Protein AF-A0A351X2X1-F1 (afdb_monomer_lite)

pLDDT: mean 88.21, std 12.62, range [51.69, 98.19]

Foldseek 3Di:
DDPVPDDDDDDDAAQDDPQVVCVVDPPPVDPPDGDDHQVVVDPPRDDPVVVVVVVQVVVCVVVVHHDDDPVVVVVD

Secondary structure (DSSP, 8-state):
--TTS---------SS--GGGGTT--GGG-TTPPP--HHHH-SSPPPHHHHHHHHHHHHHHHHT-----HHHHTT-

Radius of gyration: 16.69 Å; chains: 1; bounding box: 24×43×40 Å

Structure (mmCIF, N/CA/C/O backbone):
data_AF-A0A351X2X1-F1
#
_entry.id   AF-A0A351X2X1-F1
#
loop_
_atom_site.group_PDB
_atom_site.id
_atom_site.type_symbol
_atom_site.label_atom_id
_atom_site.label_alt_id
_atom_site.label_comp_id
_atom_site.label_asym_id
_atom_site.label_entity_id
_atom_site.label_seq_id
_atom_site.pdbx_PDB_ins_code
_atom_site.Cartn_x
_atom_site.Cartn_y
_atom_site.Cartn_z
_atom_site.occupancy
_atom_site.B_iso_or_equiv
_atom_site.auth_seq_id
_atom_site.auth_comp_id
_atom_site.auth_asym_id
_atom_site.auth_atom_id
_atom_site.pdbx_PDB_model_num
ATOM 1 N N . MET A 1 1 ? -5.034 -11.682 14.648 1.00 74.94 1 MET A N 1
ATOM 2 C CA . MET A 1 1 ? -5.464 -10.848 15.790 1.00 74.94 1 MET A CA 1
ATOM 3 C C . MET A 1 1 ? -4.824 -11.421 17.041 1.00 74.94 1 MET A C 1
ATOM 5 O O . MET A 1 1 ? -4.685 -12.638 17.098 1.00 74.94 1 MET A O 1
ATOM 9 N N . ASP A 1 2 ? -4.381 -10.605 17.993 1.00 90.69 2 ASP A N 1
ATOM 10 C CA . ASP A 1 2 ? -3.963 -11.124 19.305 1.00 90.69 2 ASP A CA 1
ATOM 11 C C . ASP A 1 2 ? -5.140 -11.298 20.273 1.00 90.69 2 ASP A C 1
ATOM 13 O O . ASP A 1 2 ? -6.285 -10.987 19.948 1.00 90.69 2 ASP A O 1
ATOM 17 N N . ALA A 1 3 ? -4.843 -11.781 21.483 1.00 90.25 3 ALA A N 1
ATOM 18 C CA . ALA A 1 3 ? -5.823 -11.975 22.551 1.00 90.25 3 ALA A CA 1
ATOM 19 C C . ALA A 1 3 ? -6.538 -10.680 22.991 1.00 90.25 3 ALA A C 1
ATOM 21 O O . ALA A 1 3 ? -7.522 -10.758 23.720 1.00 90.25 3 ALA A O 1
ATOM 22 N N . LYS A 1 4 ? -6.066 -9.498 22.567 1.00 94.88 4 LYS A N 1
ATOM 23 C CA . LYS A 1 4 ? -6.682 -8.194 22.850 1.00 94.88 4 LYS A CA 1
ATOM 24 C C . LYS A 1 4 ? -7.473 -7.642 21.657 1.00 94.88 4 LYS A C 1
ATOM 26 O O . LYS A 1 4 ? -7.915 -6.500 21.707 1.00 94.88 4 LYS A O 1
ATOM 31 N N . GLY A 1 5 ? -7.647 -8.423 20.588 1.00 94.44 5 GLY A N 1
ATOM 32 C CA . GLY A 1 5 ? -8.376 -7.992 19.394 1.00 94.44 5 GLY A CA 1
ATOM 33 C C . GLY A 1 5 ? -7.587 -7.046 18.486 1.00 94.44 5 GLY A C 1
ATOM 34 O O . GLY A 1 5 ? -8.187 -6.383 17.645 1.00 94.44 5 GLY A O 1
ATOM 35 N N . ILE A 1 6 ? -6.258 -6.977 18.621 1.00 95.56 6 ILE A N 1
ATOM 36 C CA . ILE A 1 6 ? -5.418 -6.117 17.778 1.00 95.56 6 ILE A CA 1
ATOM 37 C C . ILE A 1 6 ? -4.953 -6.885 16.535 1.00 95.56 6 ILE A C 1
ATOM 39 O O . ILE A 1 6 ? -4.419 -8.000 16.629 1.00 95.56 6 ILE A O 1
ATOM 43 N N . SER A 1 7 ? -5.147 -6.293 15.351 1.00 94.44 7 SER A N 1
ATOM 44 C CA . SER A 1 7 ? -4.691 -6.854 14.073 1.00 94.44 7 SER A CA 1
ATOM 45 C C . SER A 1 7 ? -3.172 -6.900 13.996 1.00 94.44 7 SER A C 1
ATOM 47 O O . SER A 1 7 ? -2.481 -6.010 14.479 1.00 94.44 7 SER A O 1
ATOM 49 N N . ARG A 1 8 ? -2.646 -7.954 13.370 1.00 92.62 8 ARG A N 1
ATOM 50 C CA . ARG A 1 8 ? -1.210 -8.167 13.153 1.00 92.62 8 ARG A CA 1
ATOM 51 C C . ARG A 1 8 ? -0.971 -8.515 11.690 1.00 92.62 8 ARG A C 1
ATOM 53 O O . ARG A 1 8 ? -1.915 -8.912 11.011 1.00 92.62 8 ARG A O 1
ATOM 60 N N . HIS A 1 9 ? 0.284 -8.414 11.255 1.00 93.62 9 HIS A N 1
ATOM 61 C CA . HIS A 1 9 ? 0.690 -8.454 9.847 1.00 93.62 9 HIS A CA 1
ATOM 62 C C . HIS A 1 9 ? 0.179 -7.223 9.092 1.00 93.62 9 HIS A C 1
ATOM 64 O O . HIS A 1 9 ? 0.288 -6.112 9.602 1.00 93.62 9 HIS A O 1
ATOM 70 N N . GLY A 1 10 ? -0.334 -7.404 7.882 1.00 94.00 10 GLY A N 1
ATOM 71 C CA . GLY A 1 10 ? -0.774 -6.314 7.032 1.00 94.00 10 GLY A CA 1
ATOM 72 C C . GLY A 1 10 ? -0.997 -6.818 5.618 1.00 94.00 10 GLY A C 1
ATOM 73 O O . GLY A 1 10 ? -1.472 -7.934 5.420 1.00 94.00 10 GLY A O 1
ATOM 74 N N . PHE A 1 11 ? -0.617 -5.996 4.650 1.00 95.38 11 PHE A N 1
ATOM 75 C CA . PHE A 1 11 ? -0.686 -6.312 3.231 1.00 95.38 11 PHE A CA 1
ATOM 76 C C . PHE A 1 11 ? 0.694 -6.161 2.585 1.00 95.38 11 PHE A C 1
ATOM 78 O O . PHE A 1 11 ? 1.565 -5.465 3.109 1.00 95.38 11 PHE A O 1
ATOM 85 N N . ALA A 1 12 ? 0.873 -6.797 1.431 1.00 94.50 12 ALA A N 1
ATOM 86 C CA . ALA A 1 12 ? 2.035 -6.626 0.571 1.00 94.50 12 ALA A CA 1
ATOM 87 C C . ALA A 1 12 ? 1.552 -6.152 -0.803 1.00 94.50 12 ALA A C 1
ATOM 89 O O . ALA A 1 12 ? 0.790 -6.850 -1.468 1.00 94.50 12 ALA A O 1
ATOM 90 N N . LEU A 1 13 ? 1.959 -4.946 -1.203 1.00 96.62 13 LEU A N 1
ATOM 91 C CA . LEU A 1 13 ? 1.628 -4.368 -2.502 1.00 96.62 13 LEU A CA 1
ATOM 92 C C . LEU A 1 13 ? 2.842 -4.487 -3.425 1.00 96.62 13 LEU A C 1
ATOM 94 O O . LEU A 1 13 ? 3.892 -3.906 -3.148 1.00 96.62 13 LEU A O 1
ATOM 98 N N . ASN A 1 14 ? 2.698 -5.223 -4.526 1.00 96.38 14 ASN A N 1
ATOM 99 C CA . ASN A 1 14 ? 3.747 -5.355 -5.531 1.00 96.38 14 ASN A CA 1
ATOM 100 C C . ASN A 1 14 ? 3.930 -4.018 -6.264 1.00 96.38 14 ASN A C 1
ATOM 102 O O . ASN A 1 14 ? 3.123 -3.660 -7.118 1.00 96.38 14 ASN A O 1
ATOM 106 N N . VAL A 1 15 ? 4.983 -3.266 -5.938 1.00 97.44 15 VAL A N 1
ATOM 107 C CA . VAL A 1 15 ? 5.312 -2.020 -6.652 1.00 97.44 15 VAL A CA 1
ATOM 108 C C . VAL A 1 15 ? 6.198 -2.309 -7.858 1.00 97.44 15 VAL A C 1
ATOM 110 O O . VAL A 1 15 ? 5.763 -2.145 -8.991 1.00 97.44 15 VAL A O 1
ATOM 113 N N . ALA A 1 16 ? 7.417 -2.783 -7.602 1.00 96.81 16 ALA A N 1
ATOM 114 C CA . ALA A 1 16 ? 8.364 -3.248 -8.613 1.00 96.81 16 ALA A CA 1
ATOM 115 C C . ALA A 1 16 ? 9.265 -4.379 -8.065 1.00 96.81 16 ALA A C 1
ATOM 117 O O . ALA A 1 16 ? 10.489 -4.232 -8.049 1.00 96.81 16 ALA A O 1
ATOM 118 N N . PRO A 1 17 ? 8.698 -5.467 -7.506 1.00 94.56 17 PRO A N 1
ATOM 119 C CA . PRO A 1 17 ? 9.506 -6.602 -7.071 1.00 94.56 17 PRO A CA 1
ATOM 120 C C . PRO A 1 17 ? 10.033 -7.396 -8.279 1.00 94.56 17 PRO A C 1
ATOM 122 O O . PRO A 1 17 ? 9.557 -7.233 -9.399 1.00 94.56 17 PRO A O 1
ATOM 125 N N . G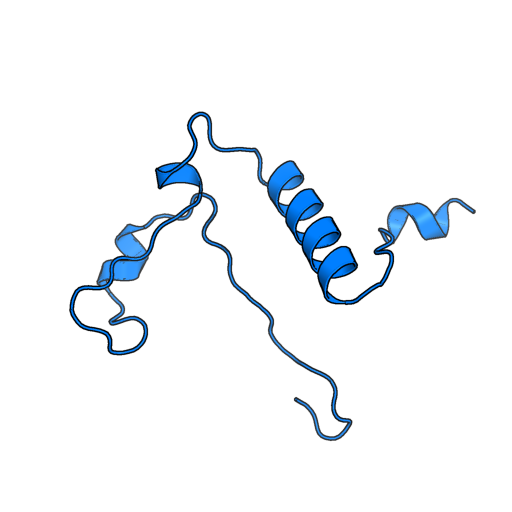LN A 1 18 ? 10.983 -8.299 -8.032 1.00 93.81 18 GLN A N 1
ATOM 126 C CA . GLN A 1 18 ? 11.373 -9.330 -9.001 1.00 93.81 18 GLN A CA 1
ATOM 127 C C . GLN A 1 18 ? 10.231 -10.345 -9.112 1.00 93.81 18 GLN A C 1
ATOM 129 O O . GLN A 1 18 ? 9.939 -11.062 -8.150 1.00 93.81 18 GLN A O 1
ATOM 134 N N . MET A 1 19 ? 9.524 -10.341 -10.243 1.00 90.56 19 MET A N 1
ATOM 135 C CA . MET A 1 19 ? 8.290 -11.113 -10.402 1.00 90.56 19 MET A CA 1
ATOM 136 C C . MET A 1 19 ? 8.552 -12.611 -10.603 1.00 90.56 19 MET A C 1
ATOM 138 O O . MET A 1 19 ? 7.663 -13.416 -10.332 1.00 90.56 19 MET A O 1
ATOM 142 N N . GLU A 1 20 ? 9.779 -12.997 -10.959 1.00 89.88 20 GLU A N 1
ATOM 143 C CA . GLU A 1 20 ? 10.226 -14.390 -11.099 1.00 89.88 20 GLU A CA 1
ATOM 144 C C . GLU A 1 20 ? 10.100 -15.167 -9.777 1.00 89.88 20 GLU A C 1
ATOM 146 O O . GLU A 1 20 ? 9.894 -16.378 -9.767 1.00 89.88 20 GLU A O 1
ATOM 151 N N . TYR A 1 21 ? 10.145 -14.476 -8.631 1.00 88.06 21 TYR A N 1
ATOM 152 C CA . TYR A 1 21 ? 9.947 -15.101 -7.320 1.00 88.06 21 TYR A CA 1
ATOM 153 C C . TYR A 1 21 ? 8.543 -15.680 -7.117 1.00 88.06 21 TYR A C 1
ATOM 155 O O . TYR A 1 21 ? 8.364 -16.553 -6.266 1.00 88.06 21 TYR A O 1
ATOM 163 N N . TRP A 1 22 ? 7.555 -15.251 -7.905 1.00 86.50 22 TRP A N 1
ATOM 164 C CA . TRP A 1 22 ? 6.218 -15.839 -7.871 1.00 86.50 22 TRP A CA 1
ATOM 165 C C . TRP A 1 22 ? 6.144 -17.194 -8.580 1.00 86.50 22 TRP A C 1
ATOM 167 O O . TRP A 1 22 ? 5.244 -17.968 -8.276 1.00 86.50 22 TRP A O 1
ATOM 177 N N . GLU A 1 23 ? 7.087 -17.535 -9.463 1.00 83.81 23 GLU A N 1
ATOM 178 C CA . GLU A 1 23 ? 7.070 -18.812 -10.198 1.00 83.81 23 GLU A CA 1
ATOM 179 C C . GLU A 1 23 ? 7.281 -20.026 -9.281 1.00 83.81 23 GLU A C 1
ATOM 181 O O . GLU A 1 23 ? 6.799 -21.121 -9.567 1.00 83.81 23 GLU A O 1
ATOM 186 N N . GLY A 1 24 ? 7.958 -19.833 -8.145 1.00 83.19 24 GLY A N 1
ATOM 187 C CA . GLY A 1 24 ? 8.157 -20.869 -7.129 1.00 83.19 24 GLY A CA 1
ATOM 188 C C . GLY A 1 24 ? 6.966 -21.072 -6.185 1.00 83.19 24 GLY A C 1
ATOM 189 O O . GLY A 1 24 ? 7.046 -21.912 -5.287 1.00 83.19 24 GLY A O 1
ATOM 190 N N . ILE A 1 25 ? 5.884 -20.298 -6.334 1.00 82.12 25 ILE A N 1
ATOM 191 C CA . ILE A 1 25 ? 4.759 -20.267 -5.395 1.00 82.12 25 ILE A CA 1
ATOM 192 C C . ILE A 1 25 ? 3.441 -20.396 -6.166 1.00 82.12 25 ILE A C 1
ATOM 194 O O . ILE A 1 25 ? 3.084 -19.532 -6.960 1.00 82.12 25 ILE A O 1
ATOM 198 N N . VAL A 1 26 ? 2.637 -21.419 -5.860 1.00 73.69 26 VAL A N 1
ATOM 199 C CA . VAL A 1 26 ? 1.231 -21.458 -6.305 1.00 73.69 26 VAL A CA 1
ATOM 200 C C . VAL A 1 26 ? 0.413 -20.547 -5.390 1.00 73.69 26 VAL A C 1
ATOM 202 O O . VAL A 1 26 ? -0.152 -20.978 -4.381 1.00 73.69 26 VAL A O 1
ATOM 205 N N . ALA A 1 27 ? 0.411 -19.250 -5.696 1.00 66.62 27 ALA A N 1
ATOM 206 C CA . ALA A 1 27 ? -0.293 -18.255 -4.898 1.00 66.62 27 ALA A CA 1
ATOM 207 C C . ALA A 1 27 ? -1.808 -18.538 -4.885 1.00 66.62 27 ALA A C 1
ATOM 209 O O . ALA A 1 27 ? -2.447 -18.678 -5.925 1.00 66.62 27 ALA A O 1
ATOM 210 N N . CYS A 1 28 ? -2.385 -18.626 -3.683 1.00 62.66 28 CYS A N 1
ATOM 211 C CA . CYS A 1 28 ? -3.827 -18.758 -3.437 1.00 62.66 28 CYS A CA 1
ATOM 212 C C . CYS A 1 28 ? -4.535 -19.992 -4.040 1.00 62.66 28 CYS A C 1
ATOM 214 O O . CYS A 1 28 ? -5.758 -20.059 -3.953 1.00 62.66 28 CYS A O 1
ATOM 216 N N . GLY A 1 29 ? -3.817 -20.973 -4.605 1.00 63.78 29 GLY A N 1
ATOM 217 C CA . GLY A 1 29 ? -4.423 -22.181 -5.192 1.00 63.78 29 GLY A CA 1
ATOM 218 C C . GLY A 1 29 ? -5.331 -21.913 -6.401 1.00 63.78 29 GLY A C 1
ATOM 219 O O . GLY A 1 29 ? -6.176 -22.743 -6.724 1.00 63.78 29 GLY A O 1
ATOM 220 N N . LEU A 1 30 ? -5.197 -2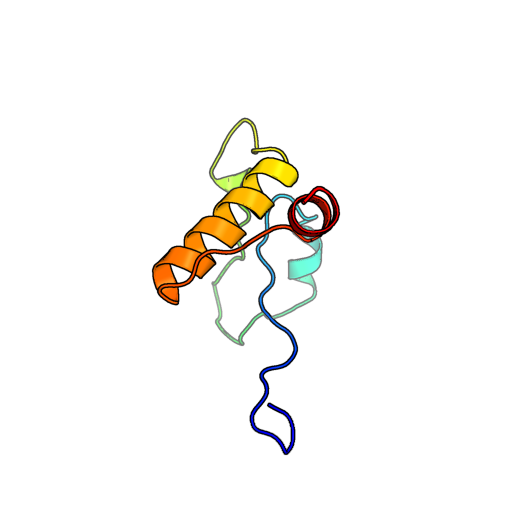0.742 -7.034 1.00 64.75 30 LEU A N 1
ATOM 221 C CA . LEU A 1 30 ? -6.003 -20.331 -8.181 1.00 64.75 30 LEU A CA 1
ATOM 222 C C . LEU A 1 30 ? -5.221 -20.595 -9.470 1.00 64.75 30 LEU A C 1
ATOM 224 O O . LEU A 1 30 ? -4.321 -19.833 -9.826 1.00 64.75 30 LEU A O 1
ATOM 228 N N . ASP A 1 31 ? -5.577 -21.667 -10.177 1.00 65.19 31 ASP A N 1
ATOM 229 C CA . ASP A 1 31 ? -4.978 -21.978 -11.474 1.00 65.19 31 ASP A CA 1
ATOM 230 C C . ASP A 1 31 ? -5.230 -20.841 -12.478 1.00 65.19 31 ASP A C 1
ATOM 232 O O . ASP A 1 31 ? -6.357 -20.389 -12.683 1.00 65.19 31 ASP A O 1
ATOM 236 N N . GLY A 1 32 ? -4.155 -20.370 -13.114 1.00 70.00 32 GLY A N 1
ATOM 237 C CA . GLY A 1 32 ? -4.211 -19.365 -14.179 1.00 70.00 32 GLY A CA 1
ATOM 238 C C . GLY A 1 32 ? -4.162 -17.900 -13.730 1.00 70.00 32 GLY A C 1
ATOM 239 O O . GLY A 1 32 ? -4.169 -17.021 -14.594 1.00 70.00 32 GLY A O 1
ATOM 240 N N . VAL A 1 33 ? -4.060 -17.603 -12.429 1.00 77.31 33 VAL A N 1
ATOM 241 C CA . VAL A 1 33 ? -3.864 -16.223 -11.951 1.00 77.31 33 VAL A CA 1
ATOM 242 C C . VAL A 1 33 ? -2.377 -15.874 -11.959 1.00 77.31 33 VAL A C 1
ATOM 244 O O . VAL A 1 33 ? -1.566 -16.548 -11.328 1.00 77.31 33 VAL A O 1
ATOM 247 N N . ARG A 1 34 ? -2.013 -14.795 -12.661 1.00 79.38 34 ARG A N 1
ATOM 248 C CA . ARG A 1 34 ? -0.668 -14.207 -12.591 1.00 79.38 34 ARG A CA 1
ATOM 249 C C . ARG A 1 34 ? -0.689 -13.000 -11.671 1.00 79.38 34 ARG A C 1
ATOM 251 O O . ARG A 1 34 ? -1.588 -12.164 -11.761 1.00 79.38 34 ARG A O 1
ATOM 258 N N . MET A 1 35 ? 0.316 -12.908 -10.809 1.00 88.38 35 MET A N 1
ATOM 259 C CA . MET A 1 35 ? 0.528 -11.718 -9.998 1.00 88.38 35 MET A CA 1
ATOM 260 C C . MET A 1 35 ? 0.936 -10.550 -10.896 1.00 88.38 35 MET A C 1
ATOM 262 O O . MET A 1 35 ? 1.655 -10.742 -11.872 1.00 88.38 35 MET A O 1
ATOM 266 N N . ALA A 1 36 ? 0.487 -9.352 -10.538 1.00 92.06 36 ALA A N 1
ATOM 267 C CA . ALA A 1 36 ? 0.882 -8.108 -11.182 1.00 92.06 36 ALA A CA 1
ATOM 268 C C . ALA A 1 36 ? 1.555 -7.182 -10.165 1.00 92.06 36 ALA A C 1
ATOM 270 O O . ALA A 1 36 ? 1.349 -7.310 -8.949 1.00 92.06 36 ALA A O 1
ATOM 271 N N . ALA A 1 37 ? 2.336 -6.245 -10.681 1.00 96.06 37 ALA A N 1
ATOM 272 C CA . ALA A 1 37 ? 2.954 -5.147 -9.965 1.00 96.06 37 ALA A CA 1
ATOM 273 C C . ALA A 1 37 ? 2.527 -3.799 -10.561 1.00 96.06 37 ALA A C 1
ATOM 275 O O . ALA A 1 37 ? 2.095 -3.713 -11.709 1.00 96.06 37 ALA A O 1
ATOM 276 N N . ILE A 1 38 ? 2.684 -2.712 -9.803 1.00 97.62 38 ILE A N 1
ATOM 277 C CA . ILE A 1 38 ? 2.443 -1.350 -10.312 1.00 97.62 38 ILE A CA 1
ATOM 278 C C . ILE A 1 38 ? 3.309 -1.067 -11.549 1.00 97.62 38 ILE A C 1
ATOM 280 O O . ILE A 1 38 ? 2.834 -0.435 -12.491 1.00 97.62 38 ILE A O 1
ATOM 284 N N . ALA A 1 39 ? 4.547 -1.565 -11.566 1.00 97.44 39 ALA A N 1
ATOM 285 C CA . ALA A 1 39 ? 5.464 -1.443 -12.697 1.00 97.44 39 ALA A CA 1
ATOM 286 C C . ALA A 1 39 ? 4.952 -2.098 -13.994 1.00 97.44 39 ALA A C 1
ATOM 288 O O . ALA A 1 39 ? 5.349 -1.669 -15.072 1.00 97.44 39 ALA A O 1
ATOM 289 N N . ASP A 1 40 ? 4.047 -3.080 -13.907 1.00 95.6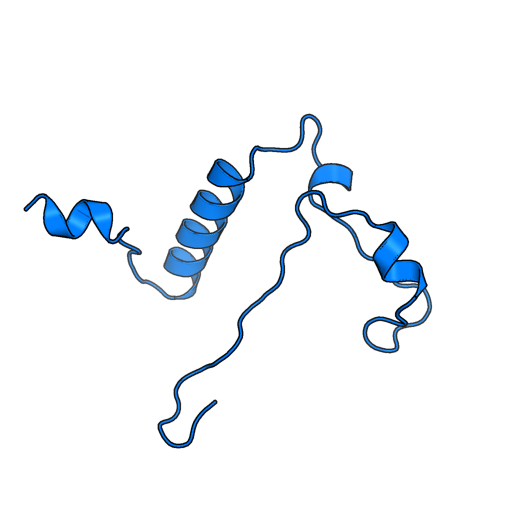2 40 ASP A N 1
ATOM 290 C CA . ASP A 1 40 ? 3.429 -3.697 -15.090 1.00 95.62 40 ASP A CA 1
ATOM 291 C C . ASP A 1 40 ? 2.363 -2.786 -15.721 1.00 95.62 40 ASP A C 1
ATOM 293 O O . ASP A 1 40 ? 1.995 -2.956 -16.882 1.00 95.62 40 ASP A O 1
ATOM 297 N N . LEU A 1 41 ? 1.836 -1.833 -14.944 1.00 96.19 41 LEU A N 1
ATOM 298 C CA . LEU A 1 41 ? 0.676 -1.017 -15.305 1.00 96.19 41 LEU A CA 1
ATOM 299 C C . LEU A 1 41 ? 1.029 0.450 -15.573 1.00 96.19 41 LEU A C 1
ATOM 301 O O . LEU A 1 41 ? 0.316 1.116 -16.323 1.00 96.19 41 LEU A O 1
ATOM 305 N N . LEU A 1 42 ? 2.095 0.971 -14.960 1.00 97.00 42 LEU A N 1
ATOM 306 C CA . LEU A 1 42 ? 2.478 2.382 -15.030 1.00 97.00 42 LEU A CA 1
ATOM 307 C C . LEU A 1 42 ? 3.937 2.544 -15.468 1.00 97.00 42 LEU A C 1
ATOM 309 O O . LEU A 1 42 ? 4.844 1.998 -14.846 1.00 97.00 42 LEU A O 1
ATOM 313 N N . MET A 1 43 ? 4.161 3.373 -16.493 1.00 94.44 43 MET A N 1
ATOM 314 C CA . MET A 1 43 ? 5.492 3.768 -16.961 1.00 94.44 43 MET A CA 1
ATOM 315 C C . MET A 1 43 ? 5.595 5.304 -17.081 1.00 94.44 43 MET A C 1
ATOM 317 O O . MET A 1 43 ? 4.806 5.894 -17.822 1.00 94.44 43 MET A O 1
ATOM 321 N N . PRO A 1 44 ? 6.559 5.961 -16.402 1.00 95.06 44 PRO A N 1
ATOM 322 C CA . PRO A 1 44 ? 7.527 5.363 -15.480 1.00 95.06 44 PRO A CA 1
ATOM 323 C C . PRO A 1 44 ? 6.854 4.862 -14.192 1.00 95.06 44 PRO A C 1
ATOM 325 O O . PRO A 1 44 ? 5.865 5.436 -13.735 1.00 95.06 44 PRO A O 1
ATOM 328 N N . THR A 1 45 ? 7.412 3.810 -13.589 1.00 97.44 45 THR A N 1
ATOM 329 C CA . THR A 1 45 ? 6.956 3.326 -12.282 1.00 97.44 45 THR A CA 1
ATOM 330 C C . THR A 1 45 ? 7.116 4.440 -11.242 1.00 97.44 45 THR A C 1
ATOM 332 O O . THR A 1 45 ? 8.203 5.022 -11.151 1.00 97.44 45 THR A O 1
ATOM 335 N N . PRO A 1 46 ? 6.081 4.752 -10.443 1.00 97.56 46 PRO A N 1
ATOM 336 C CA . PRO A 1 46 ? 6.197 5.769 -9.407 1.00 97.56 46 PRO A CA 1
ATOM 337 C C . PRO A 1 46 ? 7.245 5.371 -8.353 1.00 97.56 46 PRO A C 1
ATOM 339 O O . PRO A 1 46 ? 7.384 4.185 -8.033 1.00 97.56 46 PRO A O 1
ATOM 342 N N . PRO A 1 47 ? 7.968 6.342 -7.769 1.00 97.62 47 PRO A N 1
ATOM 343 C CA . PRO A 1 47 ? 8.913 6.069 -6.695 1.00 97.62 47 PRO A CA 1
ATOM 344 C C . PRO A 1 47 ? 8.195 5.512 -5.459 1.00 97.62 47 PRO A C 1
ATOM 346 O O . PRO A 1 47 ? 7.056 5.879 -5.160 1.00 97.62 47 PRO A O 1
ATOM 349 N N . MET A 1 48 ? 8.889 4.663 -4.693 1.00 97.00 48 MET A N 1
ATOM 350 C CA . MET A 1 48 ? 8.329 4.015 -3.497 1.00 97.00 48 MET A CA 1
ATOM 351 C C . MET A 1 48 ? 7.741 5.004 -2.488 1.00 97.00 48 MET A C 1
ATOM 353 O O . MET A 1 48 ? 6.705 4.718 -1.895 1.00 97.00 48 MET A O 1
ATOM 357 N N . GLU A 1 49 ? 8.358 6.175 -2.318 1.00 95.75 49 GLU A N 1
ATOM 358 C CA . GLU A 1 49 ? 7.857 7.220 -1.421 1.00 95.75 49 GLU A CA 1
ATOM 359 C C . GLU A 1 49 ? 6.443 7.673 -1.807 1.00 95.75 49 GLU A C 1
ATOM 361 O O . GLU A 1 49 ? 5.555 7.734 -0.956 1.00 95.75 49 GLU A O 1
ATOM 366 N N . GLN A 1 50 ? 6.202 7.910 -3.099 1.00 97.00 50 GLN A N 1
ATOM 367 C CA . GLN A 1 50 ? 4.886 8.303 -3.594 1.00 97.00 50 GLN A CA 1
ATOM 368 C C . GLN A 1 50 ? 3.856 7.190 -3.368 1.00 97.00 50 GLN A C 1
ATOM 370 O O . GLN A 1 50 ? 2.727 7.468 -2.961 1.00 97.00 50 GLN A O 1
ATOM 375 N N . VAL A 1 51 ? 4.235 5.927 -3.592 1.00 97.94 51 VAL A N 1
ATOM 376 C CA . VAL A 1 51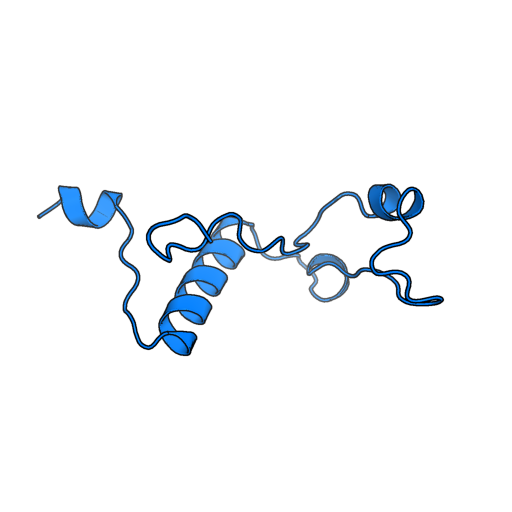 ? 3.338 4.782 -3.362 1.00 97.94 51 VAL A CA 1
ATOM 377 C C . VAL A 1 51 ? 2.979 4.649 -1.881 1.00 97.94 51 VAL A C 1
ATOM 379 O O . VAL A 1 51 ? 1.811 4.453 -1.550 1.00 97.94 51 VAL A O 1
ATOM 382 N N . VAL A 1 52 ? 3.949 4.813 -0.981 1.00 95.88 52 VAL A N 1
ATOM 383 C CA . VAL A 1 52 ? 3.727 4.776 0.473 1.00 95.88 52 VAL A CA 1
ATOM 384 C C . VAL A 1 52 ? 2.799 5.906 0.922 1.00 95.88 52 VAL A C 1
ATOM 386 O O . VAL A 1 52 ? 1.862 5.660 1.684 1.00 95.88 52 VAL A O 1
ATOM 389 N N . GLN A 1 53 ? 3.006 7.129 0.424 1.00 95.25 53 GLN A N 1
ATOM 390 C CA . GLN A 1 53 ? 2.126 8.262 0.722 1.00 95.25 53 GLN A CA 1
ATOM 391 C C . GLN A 1 53 ? 0.689 7.997 0.255 1.00 95.25 53 GLN A C 1
ATOM 393 O O . GLN A 1 53 ? -0.255 8.214 1.015 1.00 95.25 53 GLN A O 1
ATOM 398 N N . GLN A 1 54 ? 0.512 7.469 -0.959 1.00 97.00 54 GLN A N 1
ATOM 399 C CA . GLN A 1 54 ? -0.818 7.146 -1.480 1.00 97.00 54 GLN A CA 1
ATOM 400 C C . GLN A 1 54 ? -1.487 5.986 -0.738 1.00 97.00 54 GLN A C 1
ATOM 402 O O . GLN A 1 54 ? -2.696 6.026 -0.504 1.00 97.00 54 GLN A O 1
ATOM 407 N N . ALA A 1 55 ? -0.721 4.983 -0.305 1.00 97.25 55 ALA A N 1
ATOM 408 C CA . ALA A 1 55 ? -1.236 3.907 0.535 1.00 97.25 55 ALA A CA 1
ATOM 409 C C . ALA A 1 55 ? -1.730 4.441 1.891 1.00 97.25 55 ALA A C 1
ATOM 411 O O . ALA A 1 55 ? -2.816 4.068 2.333 1.00 97.25 55 ALA A O 1
ATOM 412 N N . ALA A 1 56 ? -0.986 5.359 2.518 1.00 96.12 56 ALA A N 1
ATOM 413 C CA . ALA A 1 56 ? -1.396 6.014 3.759 1.00 96.12 56 ALA A CA 1
ATOM 414 C C . ALA A 1 56 ? -2.683 6.844 3.578 1.00 96.12 56 ALA A C 1
ATOM 416 O O . ALA A 1 56 ? -3.623 6.702 4.359 1.00 96.12 56 ALA A O 1
ATOM 417 N N . ILE A 1 57 ? -2.770 7.654 2.517 1.00 96.38 57 ILE A N 1
ATOM 418 C CA . ILE A 1 57 ? -3.986 8.424 2.196 1.00 96.38 57 ILE A CA 1
ATOM 419 C C . ILE A 1 57 ? -5.181 7.486 1.983 1.00 96.38 57 ILE A C 1
ATOM 421 O O . ILE A 1 57 ? -6.249 7.697 2.554 1.00 96.38 57 ILE A O 1
ATOM 425 N N . SER A 1 58 ? -4.993 6.419 1.204 1.00 97.69 58 SER A N 1
ATOM 426 C CA . SER A 1 58 ? -6.047 5.438 0.921 1.00 97.69 58 SER A CA 1
ATOM 427 C C . SER A 1 58 ? -6.524 4.739 2.193 1.00 97.69 58 SER A C 1
ATOM 429 O O . SER A 1 58 ? -7.727 4.586 2.392 1.00 97.69 58 SER A O 1
ATOM 431 N N . PHE A 1 59 ? -5.601 4.368 3.083 1.00 97.50 59 PHE A N 1
ATOM 432 C CA . PHE A 1 59 ? -5.939 3.811 4.389 1.00 97.50 59 PHE A CA 1
ATOM 433 C C . PHE A 1 59 ? -6.763 4.803 5.219 1.00 97.50 59 PHE A C 1
ATOM 435 O O . PHE A 1 59 ? -7.831 4.447 5.711 1.00 97.50 59 PHE A O 1
ATOM 442 N N . GLY A 1 60 ? -6.319 6.058 5.326 1.00 97.75 60 GLY A N 1
ATOM 443 C CA . GLY A 1 60 ? -7.056 7.097 6.046 1.00 97.75 60 GLY A CA 1
ATOM 444 C C . GLY A 1 60 ? -8.484 7.280 5.526 1.00 97.75 60 GLY A C 1
ATOM 445 O O . GLY A 1 60 ? -9.432 7.290 6.308 1.00 97.75 60 GLY A O 1
ATOM 446 N N . ASN A 1 61 ? -8.655 7.303 4.202 1.00 98.19 61 ASN A N 1
ATOM 447 C CA . ASN A 1 61 ? -9.966 7.426 3.564 1.00 98.19 61 ASN A CA 1
ATOM 448 C C . ASN A 1 61 ? -10.888 6.233 3.861 1.00 98.19 61 ASN A C 1
ATOM 450 O O . ASN A 1 61 ? -12.062 6.431 4.164 1.00 98.19 61 ASN A O 1
ATOM 454 N N . VAL A 1 62 ? -10.372 5.000 3.790 1.00 98.19 62 VAL A N 1
ATOM 455 C CA . VAL A 1 62 ? -11.161 3.780 4.051 1.00 98.19 62 VAL A CA 1
ATOM 456 C C . VAL A 1 62 ? -11.590 3.690 5.515 1.00 98.19 62 VAL A C 1
ATOM 458 O O . VAL A 1 62 ? -12.711 3.275 5.802 1.00 98.19 62 VAL A O 1
ATOM 461 N N . PHE A 1 63 ? -10.714 4.082 6.441 1.00 97.25 63 PHE A N 1
ATOM 462 C CA . PHE A 1 63 ? -10.966 3.975 7.880 1.00 97.25 63 PHE A CA 1
ATOM 463 C C . PHE A 1 63 ? -11.564 5.246 8.502 1.00 97.25 63 PHE A C 1
ATOM 465 O O . PHE A 1 63 ? -11.912 5.229 9.681 1.00 97.25 63 PHE A O 1
ATOM 472 N N . GLY A 1 64 ? -11.701 6.334 7.739 1.00 97.94 64 GLY A N 1
ATOM 473 C CA . GLY A 1 64 ? -12.215 7.613 8.234 1.00 97.94 64 GLY A CA 1
ATOM 474 C C . GLY A 1 64 ? -11.294 8.276 9.263 1.00 97.94 64 GLY A C 1
ATOM 475 O O . GLY A 1 64 ? -11.775 8.874 10.223 1.00 97.94 64 GLY A O 1
ATOM 476 N N . VAL A 1 65 ? -9.977 8.142 9.091 1.00 96.75 65 VAL A N 1
ATOM 477 C CA . VAL A 1 65 ? -8.959 8.670 10.013 1.00 96.75 65 VAL A CA 1
ATOM 478 C C . VAL A 1 65 ? -7.909 9.490 9.271 1.00 96.75 65 VAL A C 1
ATOM 480 O O . VAL A 1 65 ? -7.583 9.210 8.119 1.00 96.75 65 VAL A O 1
ATOM 483 N N . GLU A 1 66 ? -7.322 10.478 9.944 1.00 92.56 66 GLU A N 1
ATOM 484 C CA . GLU A 1 66 ? -6.128 11.159 9.444 1.00 92.56 66 GLU A CA 1
ATOM 485 C C . GLU A 1 66 ? -4.872 10.411 9.906 1.00 92.56 66 GLU A C 1
ATOM 487 O O . GLU A 1 66 ? -4.671 10.190 11.102 1.00 92.56 66 GLU A O 1
ATOM 492 N N . LEU A 1 67 ? -4.001 10.040 8.964 1.00 92.75 67 LEU A N 1
ATOM 493 C CA . LEU A 1 67 ? -2.684 9.503 9.295 1.00 92.75 67 LEU A CA 1
ATOM 494 C C . LEU A 1 67 ? -1.657 10.632 9.412 1.00 92.75 67 LEU A C 1
AT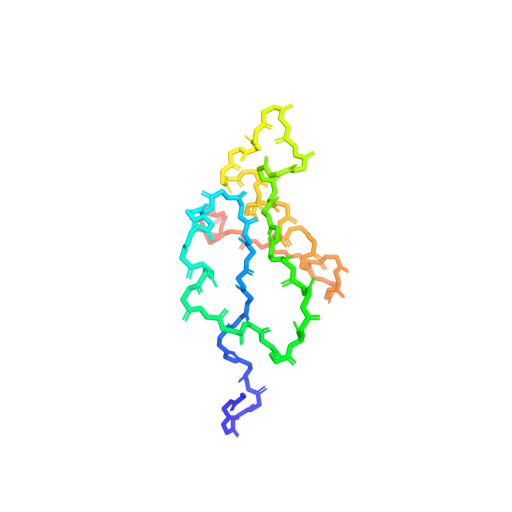OM 496 O O . LEU A 1 67 ? -1.452 11.425 8.491 1.00 92.75 67 LEU A O 1
ATOM 500 N N . VAL A 1 68 ? -0.961 10.660 10.547 1.00 89.88 68 VAL A N 1
ATOM 501 C CA . VAL A 1 68 ? 0.094 11.629 10.846 1.00 89.88 68 VAL A CA 1
ATOM 502 C C . VAL A 1 68 ? 1.431 10.899 10.938 1.00 89.88 68 VAL A C 1
ATOM 504 O O . VAL A 1 68 ? 1.575 9.936 11.688 1.00 89.88 68 VAL A O 1
ATOM 507 N N . TRP A 1 69 ? 2.425 11.364 10.178 1.00 87.06 69 TRP A N 1
ATOM 508 C CA . TRP A 1 69 ? 3.793 10.853 10.272 1.00 87.06 69 TRP A CA 1
ATOM 509 C C . TRP A 1 69 ? 4.418 11.249 11.610 1.00 87.06 69 TRP A C 1
ATOM 511 O O . TRP A 1 69 ? 4.288 12.396 12.036 1.00 87.06 69 TRP A O 1
ATOM 521 N N . LYS A 1 70 ? 5.128 10.322 12.260 1.00 82.31 70 LYS A N 1
ATOM 522 C CA . LYS A 1 70 ? 5.712 10.545 13.591 1.00 82.31 70 LYS A CA 1
ATOM 523 C C . LYS A 1 70 ? 6.617 11.785 13.638 1.00 82.31 70 LYS A C 1
ATOM 525 O O . LYS A 1 70 ? 6.497 12.589 14.555 1.0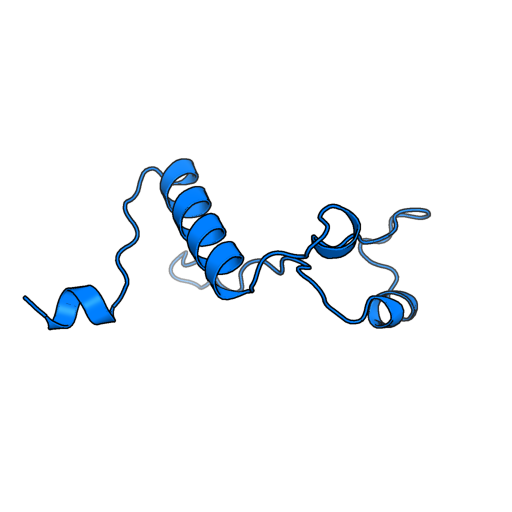0 82.31 70 LYS A O 1
ATOM 530 N N . ASP A 1 71 ? 7.413 12.008 12.598 1.00 81.31 71 ASP A N 1
ATOM 531 C CA . ASP A 1 71 ? 8.349 13.137 12.502 1.00 81.31 71 ASP A CA 1
ATOM 532 C C . ASP A 1 71 ? 7.652 14.514 12.448 1.00 81.31 71 ASP A C 1
ATOM 534 O O . ASP A 1 71 ? 8.287 15.548 12.664 1.00 81.31 71 ASP A O 1
ATOM 538 N N . ARG A 1 72 ? 6.340 14.547 12.162 1.00 61.62 72 ARG A N 1
ATOM 539 C CA . ARG A 1 72 ? 5.498 15.753 12.250 1.00 61.62 72 ARG A CA 1
ATOM 540 C C . ARG A 1 72 ? 4.962 16.008 13.661 1.00 61.62 72 ARG A C 1
ATOM 542 O O . ARG A 1 72 ? 4.627 17.149 13.950 1.00 61.62 72 ARG A O 1
ATOM 549 N N . LEU A 1 73 ? 4.869 14.987 14.517 1.00 59.25 73 LEU A N 1
ATOM 550 C CA . LEU A 1 73 ? 4.376 15.120 15.896 1.00 59.25 73 LEU A CA 1
ATOM 551 C C . LEU A 1 73 ? 5.448 15.659 16.852 1.00 59.25 73 LEU A C 1
ATOM 553 O O . LEU A 1 73 ? 5.109 16.313 17.826 1.00 59.25 73 LEU A O 1
ATOM 557 N N . GLU A 1 74 ? 6.732 15.422 16.567 1.00 55.03 74 GLU A N 1
ATOM 558 C CA . GLU A 1 74 ? 7.862 15.854 17.414 1.00 55.03 74 GLU A CA 1
ATOM 559 C C . GLU A 1 74 ? 8.337 17.294 17.122 1.00 55.03 74 GLU A C 1
ATOM 561 O O . GLU A 1 74 ? 9.293 17.775 17.725 1.00 55.03 74 GLU A O 1
ATOM 566 N N . ARG A 1 75 ? 7.686 17.989 16.177 1.00 52.81 75 ARG A N 1
ATOM 567 C CA . ARG A 1 75 ? 7.990 19.378 15.782 1.00 52.81 75 ARG A CA 1
ATOM 568 C C . ARG A 1 75 ? 6.981 20.406 16.317 1.00 52.81 75 ARG A C 1
ATOM 570 O O . ARG A 1 75 ? 7.030 21.557 15.883 1.00 52.81 75 ARG A O 1
ATOM 577 N N . VAL A 1 76 ? 6.079 19.993 17.210 1.00 51.69 76 VAL A N 1
ATOM 578 C CA . VAL A 1 76 ? 5.086 20.847 17.889 1.00 51.69 76 VAL A CA 1
ATOM 579 C C . VAL A 1 76 ? 5.413 20.931 19.372 1.00 51.69 76 VAL A C 1
ATOM 581 O O . VAL A 1 76 ? 5.720 19.869 19.955 1.00 51.69 76 VAL A O 1
#

Sequence (76 aa):
MDAKGISRHGFALNVAPQMEYWEGIVACGLDGVRMAAIADLLMPTPPMEQVVQQAAISFGNVFGVELVWKDRLERV